Protein AF-X1I4A8-F1 (afdb_monomer_lite)

Sequence (59 aa):
MKAEIEDIPSEKGIEVTSETEEEKQQLERMWSRSAAAVMLTRNENGSVTLTIGPTKPEG

Foldseek 3Di:
DDDDQPDDDQVFFRKDKDPDPVVQVVLVVCCVPPPQFDDWDQDPVRIIITGGHPDDPPD

pLDDT: mean 74.13, std 17.25, range [37.78, 90.31]

Secondary structure (DSSP, 8-state):
---------TTSPEEEE-SSHHHHHHHHHHHHH-TTEEEEEEPTTS-EEEEE-------

Radius of gyration: 12.15 Å; chains: 1; bounding box: 25×24×37 Å

Structure (mmCIF, N/CA/C/O backbone):
data_AF-X1I4A8-F1
#
_entry.id   AF-X1I4A8-F1
#
loop_
_atom_site.group_PDB
_atom_site.id
_atom_site.type_symbol
_atom_site.label_atom_id
_atom_site.label_alt_id
_atom_site.label_comp_id
_atom_site.label_asym_id
_atom_site.label_entity_id
_atom_site.label_seq_id
_atom_site.pdbx_PDB_ins_code
_atom_site.Cartn_x
_atom_site.Cartn_y
_atom_site.Cartn_z
_atom_site.occupancy
_atom_site.B_iso_or_equiv
_atom_site.auth_seq_id
_atom_site.auth_comp_id
_atom_site.auth_asym_id
_atom_site.auth_atom_id
_atom_site.pdbx_PDB_model_num
ATOM 1 N N . MET A 1 1 ? 5.182 18.109 10.515 1.00 39.00 1 MET A N 1
ATOM 2 C CA . MET A 1 1 ? 5.977 16.867 10.627 1.00 39.00 1 MET A CA 1
ATOM 3 C C . MET A 1 1 ? 6.551 16.589 9.245 1.00 39.00 1 MET A C 1
ATOM 5 O O . MET A 1 1 ? 5.820 16.785 8.284 1.00 39.00 1 MET A O 1
ATOM 9 N N . LYS A 1 2 ? 7.854 16.303 9.123 1.00 37.78 2 LYS A N 1
ATOM 10 C CA . LYS A 1 2 ? 8.512 16.003 7.840 1.00 37.78 2 LYS A CA 1
ATOM 11 C C . LYS A 1 2 ? 8.680 14.485 7.776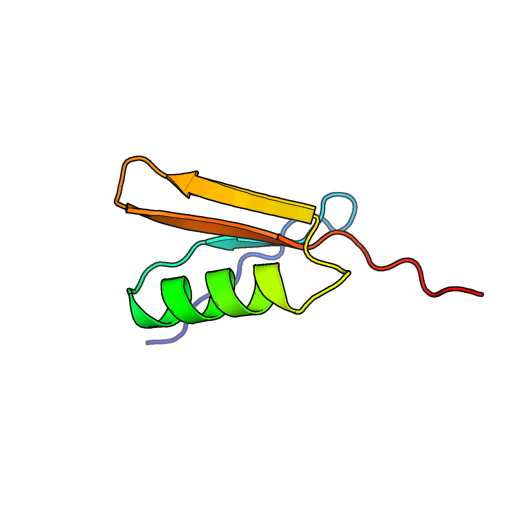 1.00 37.78 2 LYS A C 1
ATOM 13 O O . LYS A 1 2 ? 9.345 13.953 8.654 1.00 37.78 2 LYS A O 1
ATOM 18 N N . ALA A 1 3 ? 8.031 13.821 6.823 1.00 50.75 3 ALA A N 1
ATOM 19 C CA . ALA A 1 3 ? 8.260 12.403 6.567 1.00 50.75 3 ALA A CA 1
ATOM 20 C C . ALA A 1 3 ? 9.650 12.253 5.930 1.00 50.75 3 ALA A C 1
ATOM 22 O O . ALA A 1 3 ? 9.950 12.914 4.933 1.00 50.75 3 ALA A O 1
ATOM 23 N N . GLU A 1 4 ? 10.513 11.467 6.564 1.00 39.84 4 GLU A N 1
ATOM 24 C CA . GLU A 1 4 ? 11.845 11.123 6.075 1.00 39.84 4 GLU A CA 1
ATOM 25 C C . GLU A 1 4 ? 11.678 9.865 5.218 1.00 39.84 4 GLU A C 1
ATOM 27 O O . GLU A 1 4 ? 11.351 8.800 5.730 1.00 39.84 4 GLU A O 1
ATOM 32 N N . ILE A 1 5 ? 11.771 10.011 3.896 1.00 49.69 5 ILE A N 1
ATOM 33 C CA . ILE A 1 5 ? 11.668 8.879 2.972 1.00 49.69 5 ILE A CA 1
ATOM 34 C C . ILE A 1 5 ? 13.076 8.293 2.879 1.00 49.69 5 ILE A C 1
ATOM 36 O O . ILE A 1 5 ? 13.943 8.886 2.237 1.00 49.69 5 ILE A O 1
ATOM 40 N N . GLU A 1 6 ? 13.325 7.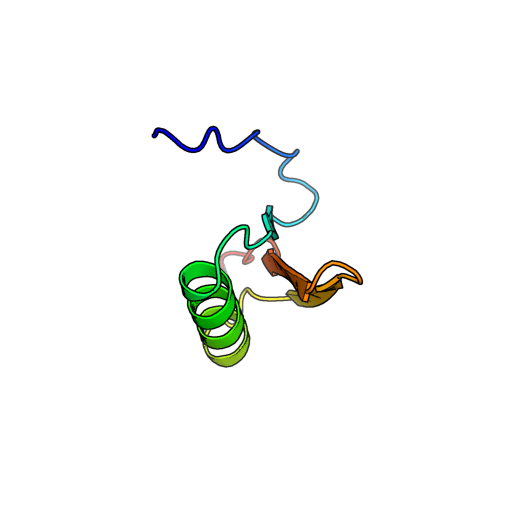185 3.580 1.00 42.47 6 GLU A N 1
ATOM 41 C CA . GLU A 1 6 ? 14.569 6.425 3.449 1.00 42.47 6 GLU A CA 1
ATOM 42 C C . GLU A 1 6 ? 14.723 5.948 1.993 1.00 42.47 6 GLU A C 1
ATOM 44 O O . GLU A 1 6 ? 13.818 5.344 1.416 1.00 42.47 6 GLU A O 1
ATOM 49 N N . ASP A 1 7 ? 15.862 6.269 1.381 1.00 44.59 7 ASP A N 1
ATOM 50 C CA . ASP A 1 7 ? 16.190 5.939 -0.007 1.00 44.59 7 ASP A CA 1
ATOM 51 C C . ASP A 1 7 ? 16.542 4.440 -0.096 1.00 44.59 7 ASP A C 1
ATOM 53 O O . ASP A 1 7 ? 17.632 4.008 0.286 1.00 44.59 7 ASP A O 1
ATOM 57 N N . ILE A 1 8 ? 15.574 3.619 -0.515 1.00 50.78 8 ILE A N 1
ATOM 58 C CA . ILE A 1 8 ? 15.723 2.162 -0.656 1.00 50.78 8 ILE A CA 1
ATOM 59 C C . ILE A 1 8 ? 16.396 1.865 -2.013 1.00 50.78 8 ILE A C 1
ATOM 61 O O . ILE A 1 8 ? 15.982 2.429 -3.028 1.00 50.78 8 ILE A O 1
ATOM 65 N N . PRO A 1 9 ? 17.417 0.983 -2.076 1.00 46.66 9 PRO A N 1
ATOM 66 C CA . PRO A 1 9 ? 18.219 0.733 -3.275 1.00 46.66 9 PRO A CA 1
ATOM 67 C C . PRO A 1 9 ? 17.385 0.410 -4.527 1.00 46.66 9 PRO A C 1
ATOM 69 O O . PRO A 1 9 ? 16.653 -0.577 -4.583 1.00 46.66 9 PRO A O 1
ATOM 72 N N . SER A 1 10 ? 17.603 1.225 -5.559 1.00 49.09 10 SER A N 1
ATOM 73 C CA . SER A 1 10 ? 16.880 1.355 -6.835 1.00 49.09 10 SER A CA 1
ATOM 74 C C . SER A 1 10 ? 16.850 0.132 -7.770 1.00 49.09 10 SER A C 1
ATOM 76 O O . SER A 1 10 ? 16.285 0.212 -8.862 1.00 49.09 10 SER A O 1
ATOM 78 N N . GLU A 1 11 ? 17.414 -1.010 -7.367 1.00 54.97 11 GLU A N 1
ATOM 79 C CA . GLU A 1 11 ? 17.275 -2.289 -8.089 1.00 54.97 11 GLU A CA 1
ATOM 80 C C . GLU A 1 11 ? 16.028 -3.082 -7.669 1.00 54.97 11 GLU A C 1
ATOM 82 O O . GLU A 1 11 ? 15.563 -3.960 -8.399 1.00 54.97 11 GLU A O 1
ATOM 87 N N . LYS A 1 12 ? 15.448 -2.754 -6.513 1.00 59.00 12 LYS A N 1
ATOM 88 C CA . LYS A 1 12 ? 14.126 -3.211 -6.085 1.00 59.00 12 LYS A CA 1
ATOM 89 C C . LYS A 1 12 ? 13.192 -2.007 -6.158 1.00 59.00 12 LYS A C 1
ATOM 91 O O . LYS A 1 12 ? 13.611 -0.887 -5.905 1.00 59.00 12 LYS A O 1
ATOM 96 N N . GLY A 1 13 ? 11.953 -2.214 -6.592 1.00 69.69 13 GLY A N 1
ATOM 97 C CA . GLY A 1 13 ? 10.976 -1.128 -6.703 1.00 69.69 13 GLY A CA 1
ATOM 98 C C . GLY A 1 13 ? 10.836 -0.310 -5.411 1.00 69.69 13 GLY A C 1
ATOM 99 O O . GLY A 1 13 ? 11.181 -0.775 -4.330 1.00 69.69 13 GLY A O 1
ATOM 100 N N . ILE A 1 14 ? 10.306 0.904 -5.527 1.00 81.12 14 ILE A N 1
ATOM 101 C CA . ILE A 1 14 ? 10.056 1.777 -4.379 1.00 81.12 14 ILE A CA 1
ATOM 102 C C . ILE A 1 14 ? 8.894 1.190 -3.578 1.00 81.12 14 ILE A C 1
ATOM 104 O O . ILE A 1 14 ? 7.801 1.009 -4.115 1.00 81.12 14 ILE A O 1
ATOM 108 N N . GLU A 1 15 ? 9.112 0.905 -2.299 1.00 84.62 15 GLU A N 1
ATOM 109 C CA . GLU A 1 15 ? 8.069 0.455 -1.380 1.00 84.62 15 GLU A CA 1
ATOM 110 C C . GLU A 1 15 ? 7.544 1.648 -0.582 1.00 84.62 15 GLU A C 1
ATOM 112 O O . GLU A 1 15 ? 8.296 2.327 0.111 1.00 84.62 15 GLU A O 1
ATOM 117 N N . VAL A 1 16 ? 6.243 1.915 -0.680 1.00 85.50 16 VAL A N 1
ATOM 118 C CA . VAL A 1 16 ? 5.582 3.021 0.019 1.00 85.50 16 VAL A CA 1
ATOM 119 C C . VAL A 1 16 ? 4.549 2.443 0.969 1.00 85.50 16 VAL A C 1
ATOM 121 O O . VAL A 1 16 ? 3.587 1.830 0.520 1.00 85.50 16 VAL A O 1
ATOM 124 N N . THR A 1 17 ? 4.725 2.634 2.275 1.00 87.75 17 THR A N 1
ATOM 125 C CA . THR A 1 17 ? 3.780 2.157 3.297 1.00 87.75 17 THR A CA 1
ATOM 126 C C . THR A 1 17 ? 2.924 3.306 3.809 1.00 87.75 17 THR A C 1
ATOM 128 O O . THR A 1 17 ? 3.449 4.361 4.131 1.00 87.75 17 THR A O 1
ATOM 131 N N . SER A 1 18 ? 1.608 3.108 3.898 1.00 88.06 18 SER A N 1
ATOM 132 C CA . SER A 1 18 ? 0.688 4.095 4.459 1.00 88.06 18 SER A CA 1
ATOM 133 C C . SER A 1 18 ? 0.780 4.119 5.981 1.00 88.06 18 SER A C 1
ATOM 135 O O . SER A 1 18 ? 0.570 3.086 6.632 1.00 88.06 18 SER A O 1
ATOM 137 N N . GLU A 1 19 ? 0.955 5.304 6.547 1.00 86.50 19 GLU A N 1
ATOM 138 C CA . GLU A 1 19 ? 0.881 5.526 7.992 1.00 86.50 19 GLU A CA 1
ATOM 139 C C . GLU A 1 19 ? -0.502 6.046 8.408 1.00 86.50 19 GLU A C 1
ATOM 141 O O . GLU A 1 19 ? -0.944 5.841 9.538 1.00 86.50 19 GLU A O 1
ATOM 146 N N . THR A 1 20 ? -1.225 6.665 7.471 1.00 87.81 20 THR A N 1
ATOM 147 C CA . THR A 1 20 ? -2.549 7.259 7.695 1.00 87.81 20 THR A CA 1
ATOM 148 C C . THR A 1 20 ? -3.637 6.677 6.783 1.00 87.81 20 THR A C 1
ATOM 150 O O . THR A 1 20 ? -3.364 6.088 5.733 1.00 87.81 20 THR A O 1
ATOM 153 N N . GLU A 1 21 ? -4.912 6.863 7.154 1.00 87.25 21 GLU A N 1
ATOM 154 C CA . GLU A 1 21 ? -6.049 6.458 6.307 1.00 87.25 21 GLU A CA 1
ATOM 155 C C . GLU A 1 21 ? -6.104 7.214 4.971 1.00 87.25 21 GLU A C 1
ATOM 157 O O . GLU A 1 21 ? -6.564 6.665 3.968 1.00 87.25 21 GLU A O 1
ATOM 162 N N . GLU A 1 22 ? -5.633 8.462 4.941 1.00 88.38 22 GLU A N 1
ATOM 163 C CA . GLU A 1 22 ? -5.563 9.258 3.714 1.00 88.38 22 GLU A CA 1
ATOM 164 C C . GLU A 1 22 ? -4.527 8.675 2.747 1.00 88.38 22 GLU A C 1
ATOM 166 O O . GLU A 1 22 ? -4.834 8.430 1.577 1.00 88.38 22 GLU A O 1
ATOM 171 N N . GLU A 1 23 ? -3.337 8.342 3.250 1.00 86.44 23 GLU A N 1
ATOM 172 C CA . GLU A 1 23 ? -2.301 7.679 2.459 1.00 86.44 23 GLU A CA 1
ATOM 173 C C . GLU A 1 23 ? -2.747 6.308 1.978 1.00 86.44 23 GLU A C 1
ATOM 175 O O . GLU A 1 23 ? -2.517 5.964 0.825 1.00 86.44 23 GLU A O 1
ATOM 180 N N . LYS A 1 24 ? -3.456 5.542 2.809 1.00 88.31 24 LYS A N 1
ATOM 181 C CA . LYS A 1 24 ? -4.031 4.259 2.399 1.00 88.31 24 LYS A CA 1
ATOM 182 C C . LYS A 1 24 ? -4.938 4.418 1.177 1.00 88.31 24 LYS A C 1
ATOM 184 O O . LYS A 1 24 ? -4.745 3.721 0.182 1.00 88.31 24 LYS A O 1
ATOM 189 N N . GLN A 1 25 ? -5.874 5.369 1.211 1.00 89.25 25 GLN A N 1
ATOM 190 C CA . GLN A 1 25 ? -6.741 5.653 0.063 1.00 89.25 25 GLN A CA 1
ATOM 191 C C . GLN A 1 25 ? -5.937 6.118 -1.157 1.00 89.25 25 GLN A C 1
ATOM 193 O O . GLN A 1 25 ? -6.275 5.780 -2.293 1.00 89.25 25 GLN A O 1
ATOM 198 N N . GLN A 1 26 ? -4.872 6.890 -0.941 1.00 87.06 26 GLN A N 1
ATOM 199 C CA . GLN A 1 26 ? -3.988 7.348 -2.007 1.00 87.06 26 GLN A CA 1
ATOM 200 C C . GLN A 1 26 ? -3.206 6.189 -2.646 1.00 87.06 26 GLN A C 1
ATOM 202 O O . GLN A 1 26 ? -3.132 6.122 -3.874 1.00 87.06 26 GLN A O 1
ATOM 207 N N . LEU A 1 27 ? -2.682 5.253 -1.851 1.00 88.12 27 LEU A N 1
ATOM 208 C CA . LEU A 1 27 ? -1.987 4.056 -2.327 1.00 88.12 27 LEU A CA 1
ATOM 209 C C . LEU A 1 27 ? -2.938 3.102 -3.055 1.00 88.12 27 LEU A C 1
ATOM 211 O O . LEU A 1 27 ? -2.596 2.610 -4.126 1.00 88.12 27 LEU A O 1
ATOM 215 N N . GLU A 1 28 ? -4.158 2.901 -2.552 1.00 87.31 28 GLU A N 1
ATOM 216 C CA . GLU A 1 28 ? -5.188 2.101 -3.232 1.00 87.31 28 GLU A CA 1
ATOM 217 C C . GLU A 1 28 ? -5.600 2.736 -4.577 1.00 87.31 28 GLU A C 1
ATOM 219 O O . GLU A 1 28 ? -5.765 2.038 -5.582 1.00 87.31 28 GLU A O 1
ATOM 224 N N . ARG A 1 29 ? -5.689 4.073 -4.651 1.00 89.19 29 ARG A N 1
ATOM 225 C CA . ARG A 1 29 ? -5.903 4.788 -5.923 1.00 89.19 29 ARG A CA 1
ATOM 226 C C . ARG A 1 29 ? -4.716 4.651 -6.873 1.00 89.19 29 ARG A C 1
ATOM 228 O O . ARG A 1 29 ? -4.932 4.470 -8.070 1.00 89.19 29 ARG A O 1
ATOM 235 N N . MET A 1 30 ? -3.484 4.755 -6.369 1.00 84.38 30 MET A N 1
ATOM 236 C CA . MET A 1 30 ? -2.275 4.577 -7.179 1.00 84.38 30 MET A CA 1
ATOM 237 C C . MET A 1 30 ? -2.172 3.155 -7.724 1.00 84.38 30 MET A C 1
ATOM 239 O O . MET A 1 30 ? -1.900 3.004 -8.910 1.00 84.38 30 MET A O 1
ATOM 243 N N . TRP A 1 31 ? -2.480 2.140 -6.917 1.00 85.50 31 TRP A N 1
ATOM 244 C CA . TRP A 1 31 ? -2.589 0.748 -7.357 1.00 85.50 31 TRP A CA 1
ATOM 245 C C . TRP A 1 31 ? -3.560 0.588 -8.528 1.00 85.50 31 TRP A C 1
ATOM 247 O O . TRP A 1 31 ? -3.229 -0.025 -9.536 1.00 85.50 31 TRP A O 1
ATOM 257 N N . SER A 1 32 ? -4.746 1.197 -8.437 1.00 84.06 32 SER A N 1
ATOM 258 C C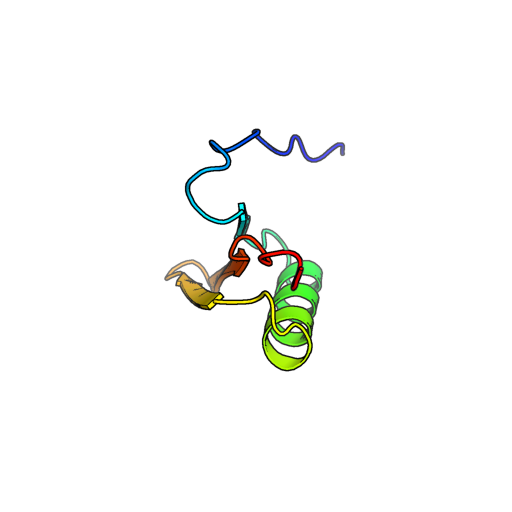A . SER A 1 32 ? -5.755 1.082 -9.493 1.00 84.06 32 SER A CA 1
ATOM 259 C C . SER A 1 32 ? -5.407 1.840 -10.779 1.00 84.06 32 SER A C 1
ATOM 261 O O . SER A 1 32 ? -6.022 1.573 -11.811 1.00 84.06 32 SER A O 1
ATOM 263 N N . ARG A 1 33 ? -4.510 2.832 -10.726 1.00 82.44 33 ARG A N 1
ATOM 264 C CA . ARG A 1 33 ? -4.304 3.797 -11.820 1.00 82.44 33 ARG A CA 1
ATOM 265 C C . ARG A 1 33 ? -2.902 3.762 -12.425 1.00 82.44 33 ARG A C 1
ATOM 267 O O . ARG A 1 33 ? -2.730 4.214 -13.554 1.00 82.44 33 ARG A O 1
ATOM 274 N N . SER A 1 34 ? -1.905 3.275 -11.695 1.00 78.75 34 SER A N 1
ATOM 275 C CA . SER A 1 34 ? -0.507 3.304 -12.112 1.00 78.75 34 SER A CA 1
ATOM 276 C C . SER A 1 34 ? -0.087 1.967 -12.707 1.00 78.75 34 SER A C 1
ATOM 278 O O . SER A 1 34 ? -0.053 0.960 -12.009 1.00 78.75 34 SER A O 1
ATOM 280 N N . ALA A 1 35 ? 0.325 1.968 -13.976 1.00 71.06 35 ALA A N 1
ATOM 281 C CA . ALA A 1 35 ? 0.941 0.798 -14.611 1.00 71.06 35 ALA A CA 1
ATOM 282 C C . ALA A 1 35 ? 2.295 0.415 -13.973 1.00 71.06 35 ALA A C 1
ATOM 284 O O . ALA A 1 35 ? 2.793 -0.685 -14.187 1.00 71.06 35 ALA A O 1
ATOM 285 N N . ALA A 1 36 ? 2.885 1.324 -13.188 1.00 77.75 36 ALA A N 1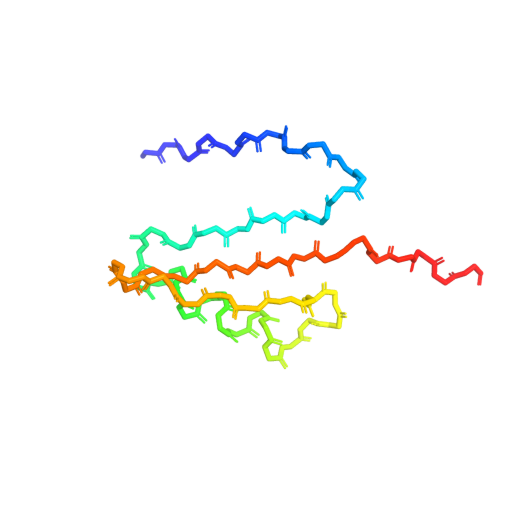
ATOM 286 C CA . ALA A 1 36 ? 4.122 1.104 -12.444 1.00 77.75 36 ALA A CA 1
ATOM 287 C C . ALA A 1 36 ? 3.907 0.380 -11.106 1.00 77.75 36 ALA A C 1
ATOM 289 O O . ALA A 1 36 ? 4.866 -0.090 -10.498 1.00 77.75 36 ALA A O 1
ATOM 290 N N . ALA A 1 37 ? 2.669 0.332 -10.608 1.00 82.94 37 ALA A N 1
ATOM 291 C CA . ALA A 1 37 ? 2.351 -0.355 -9.369 1.00 82.94 37 ALA A CA 1
ATOM 292 C C . ALA A 1 37 ? 2.414 -1.871 -9.605 1.00 82.94 37 ALA A C 1
ATOM 294 O O . ALA A 1 37 ? 1.668 -2.408 -10.419 1.00 82.94 37 ALA A O 1
ATOM 295 N N . VAL A 1 38 ? 3.323 -2.559 -8.910 1.00 83.25 38 VAL A N 1
ATOM 296 C CA . VAL A 1 38 ? 3.579 -3.994 -9.128 1.00 83.25 38 VAL A CA 1
ATOM 297 C C . VAL A 1 38 ? 2.996 -4.873 -8.032 1.00 83.25 38 VAL A C 1
ATOM 299 O O . VAL A 1 38 ? 2.608 -6.005 -8.306 1.00 83.25 38 VAL A O 1
ATOM 302 N N . MET A 1 39 ? 2.885 -4.359 -6.803 1.00 85.19 39 MET A N 1
ATOM 303 C CA . MET A 1 39 ? 2.290 -5.097 -5.692 1.00 85.19 39 MET A CA 1
ATOM 304 C C . MET A 1 39 ? 1.612 -4.162 -4.691 1.00 85.19 39 MET A C 1
ATOM 306 O O . MET A 1 39 ? 2.119 -3.079 -4.412 1.00 85.19 39 MET A O 1
ATOM 310 N N . LEU A 1 40 ? 0.483 -4.602 -4.130 1.00 87.31 40 LEU A N 1
ATOM 311 C CA . LEU A 1 40 ? -0.182 -3.957 -3.001 1.00 87.31 40 LEU A CA 1
ATOM 312 C C . LEU A 1 40 ? -0.319 -4.968 -1.858 1.00 87.31 40 LEU A C 1
ATOM 314 O O . LEU A 1 40 ? -1.073 -5.937 -1.957 1.00 87.31 40 LEU A O 1
ATOM 318 N N . THR A 1 41 ? 0.400 -4.733 -0.770 1.00 88.31 41 THR A N 1
ATOM 319 C CA . THR A 1 41 ? 0.399 -5.566 0.432 1.00 88.31 41 THR A CA 1
ATOM 320 C C . THR A 1 41 ? -0.460 -4.905 1.497 1.00 88.31 41 THR A C 1
ATOM 322 O O . THR A 1 41 ? -0.251 -3.745 1.838 1.00 88.31 41 THR A O 1
ATOM 325 N N . ARG A 1 42 ? -1.426 -5.631 2.063 1.00 90.31 42 ARG A N 1
ATOM 326 C CA . ARG A 1 42 ? -2.169 -5.168 3.240 1.00 90.31 42 ARG A CA 1
ATOM 327 C C . ARG A 1 42 ? -1.539 -5.791 4.484 1.00 90.31 42 ARG A C 1
ATOM 329 O O . ARG A 1 42 ? -1.537 -7.009 4.623 1.00 90.31 42 ARG A O 1
ATOM 336 N N . ASN A 1 43 ? -0.996 -4.950 5.353 1.00 86.81 43 ASN A N 1
ATOM 337 C CA . ASN A 1 43 ? -0.319 -5.362 6.577 1.00 86.81 43 ASN A CA 1
ATOM 338 C C . ASN A 1 43 ? -1.334 -5.694 7.680 1.00 86.81 43 ASN A C 1
ATOM 340 O O . ASN A 1 43 ? -2.450 -5.167 7.694 1.00 86.81 43 ASN A O 1
ATOM 344 N N . GLU A 1 44 ? -0.924 -6.518 8.645 1.00 86.56 44 GLU A N 1
ATOM 345 C CA . GLU A 1 44 ? -1.768 -6.921 9.783 1.00 86.56 44 GLU A CA 1
ATOM 346 C C . GLU A 1 44 ? -2.184 -5.730 10.664 1.00 86.56 44 GLU A C 1
ATOM 348 O O . GLU A 1 44 ? -3.274 -5.726 11.230 1.00 86.56 44 GLU A O 1
ATOM 353 N N . ASN A 1 45 ? -1.374 -4.667 10.688 1.00 82.88 45 ASN A N 1
ATOM 354 C CA . ASN A 1 45 ? -1.655 -3.430 11.424 1.00 82.88 45 ASN A CA 1
ATOM 355 C C . ASN A 1 45 ? -2.708 -2.532 10.739 1.00 82.88 45 ASN A C 1
ATOM 357 O O . ASN A 1 45 ? -2.996 -1.442 11.223 1.00 82.88 45 ASN A O 1
ATOM 361 N N . GLY A 1 46 ? -3.264 -2.947 9.595 1.00 82.38 46 GLY A N 1
ATOM 362 C CA . GLY A 1 46 ? -4.246 -2.175 8.826 1.00 82.38 46 GLY A CA 1
ATOM 363 C C . GLY A 1 46 ? -3.646 -1.178 7.826 1.00 82.38 46 GLY A C 1
ATOM 364 O O . GLY A 1 46 ? -4.380 -0.674 6.969 1.00 82.38 46 GLY A O 1
ATOM 365 N N . SER A 1 47 ? -2.330 -0.946 7.886 1.00 86.12 47 SER A N 1
ATOM 366 C CA . SER A 1 47 ? -1.555 -0.204 6.886 1.00 86.12 47 SER A CA 1
ATOM 367 C C . SER A 1 47 ? -1.460 -0.958 5.560 1.00 86.12 47 SER A C 1
ATOM 369 O O . SER A 1 47 ? -1.512 -2.186 5.509 1.00 86.12 47 SER A O 1
ATOM 371 N N . VAL A 1 48 ? -1.257 -0.230 4.470 1.00 86.50 48 VAL A N 1
ATOM 372 C CA . VAL A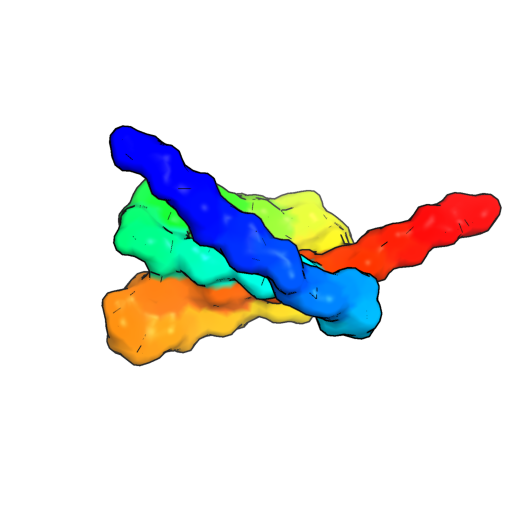 1 48 ? -1.083 -0.765 3.121 1.00 86.50 48 VAL A CA 1
ATOM 373 C C . VAL A 1 48 ? 0.284 -0.354 2.593 1.00 86.50 48 VAL A C 1
ATOM 375 O O . VAL A 1 48 ? 0.659 0.803 2.709 1.00 86.50 48 VAL A O 1
ATOM 378 N N . THR A 1 49 ? 1.018 -1.289 2.006 1.00 88.38 49 THR A N 1
ATOM 379 C CA . THR A 1 49 ? 2.304 -1.045 1.354 1.00 88.38 49 THR A CA 1
ATOM 380 C C . THR A 1 49 ? 2.151 -1.249 -0.143 1.00 88.38 49 THR A C 1
ATOM 382 O O . THR A 1 49 ? 1.738 -2.316 -0.588 1.00 88.38 49 THR A O 1
ATOM 385 N N . LEU A 1 50 ? 2.461 -0.225 -0.927 1.00 88.00 50 LEU A N 1
ATOM 386 C CA . LEU A 1 50 ? 2.476 -0.271 -2.379 1.00 88.00 50 LEU A CA 1
ATOM 387 C C . LEU A 1 50 ? 3.918 -0.349 -2.871 1.00 88.00 50 LEU A C 1
ATOM 389 O O . LEU A 1 50 ? 4.710 0.556 -2.628 1.00 88.00 50 LEU A O 1
ATOM 393 N N . THR A 1 51 ? 4.236 -1.398 -3.617 1.00 86.50 51 THR A N 1
ATOM 394 C CA . THR A 1 51 ? 5.507 -1.527 -4.325 1.00 86.50 51 THR A CA 1
ATOM 395 C C . THR A 1 51 ? 5.338 -0.995 -5.744 1.00 86.50 51 THR A C 1
ATOM 397 O O . THR A 1 51 ? 4.499 -1.478 -6.511 1.00 86.50 51 THR A O 1
ATOM 400 N N . ILE A 1 52 ? 6.144 -0.001 -6.104 1.00 84.00 52 ILE A N 1
ATOM 401 C CA . ILE A 1 52 ? 6.209 0.610 -7.430 1.00 84.00 52 ILE A CA 1
ATOM 402 C C . ILE A 1 52 ? 7.473 0.098 -8.112 1.00 84.00 52 ILE A C 1
ATOM 404 O O . ILE A 1 52 ? 8.587 0.397 -7.691 1.00 84.00 52 ILE A O 1
ATOM 408 N N . GLY A 1 53 ? 7.306 -0.708 -9.157 1.00 79.12 53 GLY A N 1
ATOM 409 C CA . GLY A 1 53 ? 8.425 -1.251 -9.915 1.00 79.12 53 GLY A CA 1
ATOM 410 C C . GLY A 1 53 ? 9.119 -0.167 -10.744 1.00 79.12 53 GLY A C 1
ATOM 411 O O . GLY A 1 53 ? 8.499 0.848 -11.074 1.00 79.12 53 GLY A O 1
ATOM 412 N N . PRO A 1 54 ? 10.391 -0.372 -11.126 1.00 68.44 54 PRO A N 1
ATOM 413 C CA . PRO A 1 54 ? 11.049 0.515 -12.072 1.00 68.44 54 PRO A CA 1
ATOM 414 C C . PRO A 1 54 ? 10.269 0.485 -13.389 1.00 68.44 54 PRO A C 1
ATOM 416 O O . PRO A 1 54 ? 10.202 -0.543 -14.067 1.00 68.44 54 PRO A O 1
ATOM 419 N N . THR A 1 55 ? 9.661 1.610 -13.763 1.00 61.16 55 THR A N 1
ATOM 420 C CA . THR A 1 55 ? 9.116 1.769 -15.110 1.00 61.16 55 THR A CA 1
ATOM 421 C C . THR A 1 55 ? 10.302 1.749 -16.054 1.00 61.16 55 THR A C 1
ATOM 423 O O . THR A 1 55 ? 11.078 2.707 -16.081 1.00 61.16 55 THR A O 1
ATOM 426 N N . LYS A 1 56 ? 10.494 0.658 -16.805 1.00 55.41 56 LYS A N 1
ATOM 427 C CA . LYS A 1 56 ? 11.411 0.708 -17.943 1.00 55.41 56 LYS A CA 1
ATOM 428 C C . LYS A 1 56 ? 10.957 1.888 -18.810 1.00 55.41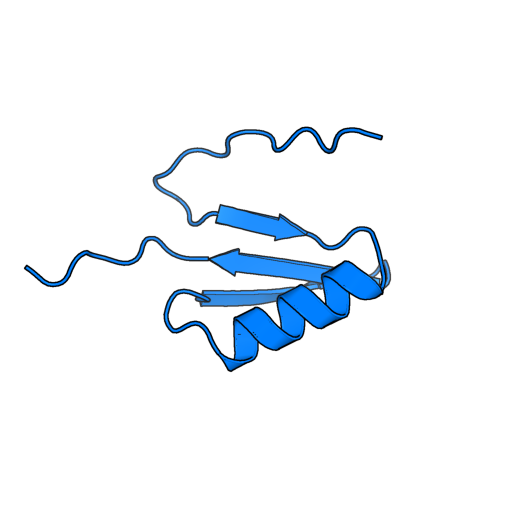 56 LYS A C 1
ATOM 430 O O . LYS A 1 56 ? 9.782 1.899 -19.179 1.00 55.41 56 LYS A O 1
ATOM 435 N N . PRO A 1 57 ? 11.819 2.869 -19.123 1.00 49.78 57 PRO A N 1
ATOM 436 C CA . PRO A 1 57 ? 11.528 3.731 -20.250 1.00 49.78 57 PRO A CA 1
ATOM 437 C C . PRO A 1 57 ? 11.441 2.797 -21.458 1.00 49.78 57 PRO A C 1
ATOM 439 O O . PRO A 1 57 ? 12.404 2.092 -21.769 1.00 49.78 57 PRO A O 1
ATOM 442 N N . GLU A 1 58 ? 10.257 2.687 -22.057 1.00 53.44 58 GLU A N 1
ATOM 443 C CA . GLU A 1 58 ? 10.153 2.120 -23.396 1.00 53.44 58 GLU A CA 1
ATOM 444 C C . GLU A 1 58 ? 11.062 2.973 -24.290 1.00 53.44 58 GLU A C 1
ATOM 446 O O . GLU A 1 58 ? 10.983 4.205 -24.260 1.00 53.44 58 GLU A O 1
ATOM 451 N N . GLY A 1 59 ? 12.032 2.307 -24.922 1.00 40.00 59 GLY A N 1
ATOM 452 C CA . GLY A 1 59 ? 13.071 2.934 -25.738 1.00 40.00 59 GLY A CA 1
ATOM 453 C C . GLY A 1 59 ? 12.559 3.524 -27.042 1.00 40.00 59 GLY A C 1
ATOM 454 O O . GLY A 1 59 ? 11.414 3.217 -27.439 1.00 40.00 59 GLY A O 1
#

Organism: NCBI:txid412755